Protein AF-A0A842LU06-F1 (afdb_monomer_lite)

Radius of gyration: 19.86 Å; chains: 1; bounding box: 47×32×53 Å

Secondary structure (DSSP, 8-state):
----HHHHHHHHHHHHHHHHHHHHHHHSPSPTT-----GGGPPPSSS-HHHHHHHHHHHH-HHHHHHHHHHHHHHHHHHHHHTS--S-S--

Foldseek 3Di:
DPDDPVVVVVVVVVVVVVVVVVVVPVVAPPVNPPPPPPCVLDDDPPDDCVVSVVVCCVPPVVVVVVVVVVVVVVVVVVVVVVPPPPPPDDD

pLDDT: mean 75.16, std 11.66, range [41.81, 90.5]

Structure (mmCIF, N/CA/C/O backbone):
data_AF-A0A842LU06-F1
#
_entry.id   AF-A0A842LU06-F1
#
loop_
_atom_site.group_PDB
_atom_site.id
_atom_site.type_symbol
_atom_site.label_atom_id
_atom_site.label_alt_id
_atom_site.label_comp_id
_atom_site.label_asym_id
_atom_site.label_entity_id
_atom_site.label_seq_id
_atom_site.pdbx_PDB_ins_code
_atom_site.Cartn_x
_atom_site.Cartn_y
_atom_site.Cartn_z
_atom_site.occupancy
_atom_site.B_iso_or_equiv
_atom_site.auth_seq_id
_atom_site.auth_comp_id
_atom_site.auth_asym_id
_atom_site.auth_atom_id
_atom_site.pdbx_PDB_model_num
ATOM 1 N N . MET A 1 1 ? 22.837 -10.615 -22.419 1.00 51.25 1 MET A N 1
ATOM 2 C CA . MET A 1 1 ? 22.193 -9.304 -22.195 1.00 51.25 1 MET A CA 1
ATOM 3 C C . MET A 1 1 ? 22.656 -8.799 -20.840 1.00 51.25 1 MET A C 1
ATOM 5 O O . MET A 1 1 ? 22.550 -9.572 -19.892 1.00 51.25 1 MET A O 1
ATOM 9 N N . PRO A 1 2 ? 23.261 -7.606 -20.732 1.00 66.81 2 PRO A N 1
ATOM 10 C CA . PRO A 1 2 ? 23.635 -7.066 -19.429 1.00 66.81 2 PRO A CA 1
ATOM 11 C C . PRO A 1 2 ? 22.370 -6.870 -18.585 1.00 66.81 2 PRO A C 1
ATOM 13 O O . PRO A 1 2 ? 21.337 -6.455 -19.106 1.00 66.81 2 PRO A O 1
ATOM 16 N N . LEU A 1 3 ? 22.438 -7.219 -17.301 1.00 69.56 3 LEU A N 1
ATOM 17 C CA . LEU A 1 3 ? 21.323 -7.050 -16.375 1.00 69.56 3 LEU A CA 1
ATOM 18 C C . LEU A 1 3 ? 21.002 -5.555 -16.246 1.00 69.56 3 LEU A C 1
ATOM 20 O O . LEU A 1 3 ? 21.821 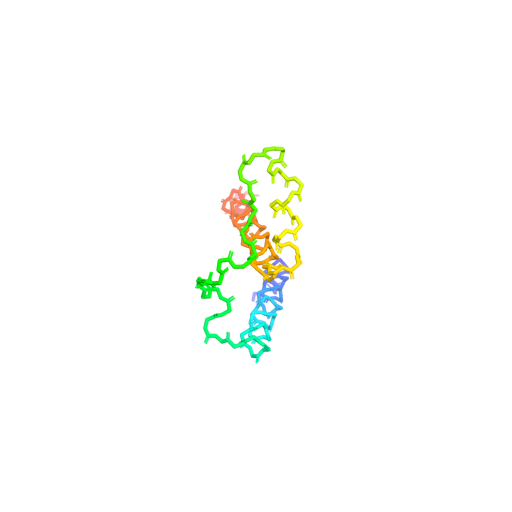-4.787 -15.736 1.00 69.56 3 LEU A O 1
ATOM 24 N N . ASP A 1 4 ? 19.821 -5.147 -16.709 1.00 83.19 4 ASP A N 1
ATOM 25 C CA . ASP A 1 4 ? 19.334 -3.780 -16.543 1.00 83.19 4 ASP A CA 1
ATOM 26 C C . ASP A 1 4 ? 19.108 -3.512 -15.048 1.00 83.19 4 ASP A C 1
ATOM 28 O O . ASP A 1 4 ? 18.294 -4.161 -14.384 1.00 83.19 4 ASP A O 1
ATOM 32 N N . ARG A 1 5 ? 19.858 -2.548 -14.506 1.00 81.06 5 ARG A N 1
ATOM 33 C CA . ARG A 1 5 ? 19.788 -2.149 -13.094 1.00 81.06 5 ARG A CA 1
ATOM 34 C C . ARG A 1 5 ? 18.383 -1.698 -12.698 1.00 81.06 5 ARG A C 1
ATOM 36 O O . ARG A 1 5 ? 17.996 -1.895 -11.549 1.00 81.06 5 ARG A O 1
ATOM 43 N N . THR A 1 6 ? 17.618 -1.127 -13.629 1.00 78.94 6 THR A N 1
ATOM 44 C CA . THR A 1 6 ? 16.239 -0.699 -13.370 1.00 78.94 6 THR A CA 1
ATOM 45 C C . THR A 1 6 ? 15.290 -1.891 -13.271 1.00 78.94 6 THR A C 1
ATOM 47 O O . THR A 1 6 ? 14.494 -1.957 -12.334 1.00 78.94 6 THR A O 1
ATOM 50 N N . ALA A 1 7 ? 15.450 -2.890 -14.143 1.00 79.44 7 ALA A N 1
ATOM 51 C CA . ALA A 1 7 ? 14.705 -4.144 -14.067 1.00 79.44 7 ALA A CA 1
ATOM 52 C C . ALA A 1 7 ? 15.029 -4.924 -12.780 1.00 79.44 7 ALA A C 1
ATOM 54 O O . ALA A 1 7 ? 14.125 -5.425 -12.110 1.00 79.44 7 ALA A O 1
ATOM 55 N N . ALA A 1 8 ? 16.305 -4.968 -12.383 1.00 84.62 8 ALA A N 1
ATOM 56 C CA . ALA A 1 8 ? 16.729 -5.605 -11.137 1.00 84.62 8 ALA A CA 1
ATOM 57 C C . ALA A 1 8 ? 16.137 -4.913 -9.893 1.00 84.62 8 ALA A C 1
ATOM 59 O O . ALA A 1 8 ? 15.662 -5.590 -8.981 1.00 84.62 8 ALA A O 1
ATOM 60 N N . ALA A 1 9 ? 16.108 -3.575 -9.866 1.00 83.88 9 ALA A N 1
ATOM 61 C CA . ALA A 1 9 ? 15.498 -2.811 -8.777 1.00 83.88 9 ALA A CA 1
ATOM 62 C C . ALA A 1 9 ? 13.976 -3.032 -8.689 1.00 83.88 9 ALA A C 1
ATOM 64 O O . ALA A 1 9 ? 13.441 -3.209 -7.594 1.00 83.88 9 ALA A O 1
ATOM 65 N N . GLY A 1 10 ? 13.285 -3.082 -9.834 1.00 81.44 10 GLY A N 1
ATOM 66 C CA . GLY A 1 10 ? 11.850 -3.379 -9.894 1.00 81.44 10 GLY A CA 1
ATOM 67 C C . GLY A 1 10 ? 11.515 -4.788 -9.400 1.00 81.44 10 GLY A C 1
ATOM 68 O O . GLY A 1 10 ? 10.587 -4.964 -8.607 1.00 81.44 10 GLY A O 1
ATOM 69 N N . ALA A 1 11 ? 12.307 -5.788 -9.798 1.00 84.31 11 ALA A N 1
ATOM 70 C CA . ALA A 1 11 ? 12.158 -7.159 -9.316 1.00 84.31 11 ALA A CA 1
ATOM 71 C C . ALA A 1 11 ? 12.375 -7.249 -7.796 1.00 84.31 11 ALA A C 1
ATOM 73 O O . ALA A 1 11 ? 11.575 -7.862 -7.092 1.00 84.31 11 ALA A O 1
ATOM 74 N N . PHE A 1 12 ? 13.406 -6.579 -7.277 1.00 88.69 12 PHE A N 1
ATOM 75 C CA . PHE A 1 12 ? 13.691 -6.539 -5.843 1.00 88.69 12 PHE A CA 1
ATOM 76 C C . PHE A 1 12 ? 12.551 -5.900 -5.033 1.00 88.69 12 PHE A C 1
ATOM 78 O O . PHE A 1 12 ? 12.098 -6.476 -4.044 1.00 88.69 12 PHE A O 1
ATOM 85 N N . LEU A 1 13 ? 12.023 -4.755 -5.481 1.00 85.19 13 LEU A N 1
ATOM 86 C CA . LEU A 1 13 ? 10.875 -4.099 -4.842 1.00 85.19 13 LEU A CA 1
ATOM 87 C C . LEU A 1 13 ? 9.607 -4.960 -4.882 1.00 85.19 13 LEU A C 1
ATOM 89 O O . LEU A 1 13 ? 8.867 -5.007 -3.901 1.00 85.19 13 LEU A O 1
ATOM 93 N N . SER A 1 14 ? 9.380 -5.678 -5.984 1.00 83.88 14 SER A N 1
ATOM 94 C CA . SER A 1 14 ? 8.238 -6.590 -6.117 1.00 83.88 14 SER A CA 1
ATOM 95 C C . SER A 1 14 ? 8.319 -7.739 -5.111 1.00 83.88 14 SER A C 1
ATOM 97 O O . SER A 1 14 ? 7.324 -8.071 -4.471 1.00 83.88 14 SER A O 1
ATOM 99 N N . VAL A 1 15 ? 9.512 -8.306 -4.905 1.00 90.50 15 VAL A N 1
ATOM 100 C CA . VAL A 1 15 ? 9.734 -9.346 -3.887 1.00 90.50 15 VAL A CA 1
ATOM 101 C C . VAL A 1 15 ? 9.452 -8.807 -2.483 1.00 90.50 15 VAL A C 1
ATOM 103 O O . VAL A 1 15 ? 8.755 -9.467 -1.713 1.00 90.50 15 VAL A O 1
ATOM 106 N N . ILE A 1 16 ? 9.920 -7.597 -2.156 1.00 88.75 16 ILE A N 1
ATOM 107 C CA . ILE A 1 16 ? 9.629 -6.957 -0.862 1.00 88.75 16 ILE A CA 1
ATOM 108 C C . ILE A 1 16 ? 8.118 -6.780 -0.669 1.00 88.75 16 ILE A C 1
ATOM 110 O O . ILE A 1 16 ? 7.592 -7.137 0.384 1.00 88.75 16 ILE A O 1
ATOM 114 N N . ALA A 1 17 ? 7.410 -6.278 -1.683 1.00 82.75 17 ALA A N 1
ATOM 115 C CA . ALA A 1 17 ? 5.964 -6.086 -1.625 1.00 82.75 17 ALA A CA 1
AT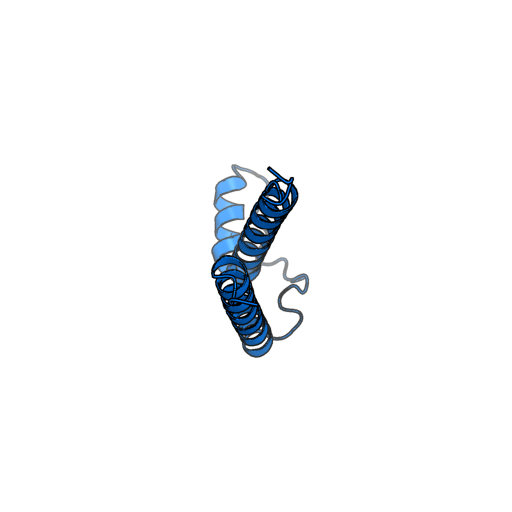OM 116 C C . ALA A 1 17 ? 5.213 -7.400 -1.357 1.00 82.75 17 ALA A C 1
ATOM 118 O O . ALA A 1 17 ? 4.336 -7.447 -0.494 1.00 82.75 17 ALA A O 1
ATOM 119 N N . ILE A 1 18 ? 5.595 -8.481 -2.045 1.00 85.50 18 ILE A N 1
ATOM 120 C CA . ILE A 1 18 ? 5.007 -9.813 -1.849 1.00 85.50 18 ILE A CA 1
ATOM 121 C C . ILE A 1 18 ? 5.256 -10.316 -0.423 1.00 85.50 18 ILE A C 1
ATOM 123 O O . ILE A 1 18 ? 4.337 -10.840 0.209 1.00 85.50 18 ILE A O 1
ATOM 127 N N . LEU A 1 19 ? 6.471 -10.143 0.107 1.00 89.56 19 LEU A N 1
ATOM 128 C CA . LEU A 1 19 ? 6.811 -10.557 1.472 1.00 89.56 19 LEU A CA 1
ATOM 129 C C . LEU A 1 19 ? 6.004 -9.785 2.520 1.00 89.56 19 LEU A C 1
ATOM 131 O O . LEU A 1 19 ? 5.476 -10.396 3.451 1.00 89.56 19 LEU A O 1
ATOM 135 N N . ILE A 1 20 ? 5.862 -8.467 2.353 1.00 83.25 20 ILE A N 1
ATOM 136 C CA . ILE A 1 20 ? 5.045 -7.624 3.236 1.00 83.25 20 ILE A CA 1
ATOM 137 C C . ILE A 1 20 ? 3.589 -8.091 3.206 1.00 83.25 20 ILE A C 1
ATOM 139 O O . ILE A 1 20 ? 3.003 -8.333 4.262 1.00 83.25 20 ILE A O 1
ATOM 143 N N . PHE A 1 21 ? 3.022 -8.283 2.012 1.00 76.62 21 PHE A N 1
ATOM 144 C CA . PHE A 1 21 ? 1.635 -8.718 1.857 1.00 76.62 21 PHE A CA 1
ATOM 145 C C . PHE A 1 21 ? 1.398 -10.099 2.479 1.00 76.62 21 PHE A C 1
ATOM 147 O O . PHE A 1 21 ? 0.460 -10.287 3.249 1.00 76.62 21 PHE A O 1
ATOM 154 N N . THR A 1 22 ? 2.298 -11.049 2.224 1.00 81.31 22 THR A N 1
ATOM 155 C CA . THR A 1 22 ? 2.231 -12.403 2.796 1.00 81.31 22 THR A CA 1
ATOM 156 C C . THR A 1 22 ? 2.316 -12.369 4.321 1.00 81.31 22 THR A C 1
ATOM 158 O O . THR A 1 22 ? 1.562 -13.061 5.001 1.00 81.31 22 THR A O 1
ATOM 161 N N . THR A 1 23 ? 3.191 -11.527 4.874 1.00 82.06 23 THR A N 1
ATOM 162 C CA . THR A 1 23 ? 3.327 -11.358 6.327 1.00 82.06 23 THR A CA 1
ATOM 163 C C . THR A 1 23 ? 2.058 -10.764 6.932 1.00 82.06 23 THR A C 1
ATOM 165 O O . THR A 1 23 ? 1.599 -11.242 7.966 1.00 82.06 23 THR A O 1
ATOM 168 N N . MET A 1 24 ? 1.448 -9.774 6.272 1.00 73.06 24 MET A N 1
ATOM 169 C CA . MET A 1 24 ? 0.164 -9.222 6.707 1.00 73.06 24 MET A CA 1
ATOM 170 C C . MET A 1 24 ? -0.949 -10.267 6.700 1.00 73.06 24 MET A C 1
ATOM 172 O O . MET A 1 24 ? -1.690 -10.345 7.676 1.00 73.06 24 MET A O 1
ATOM 176 N N . VAL A 1 25 ? -1.039 -11.086 5.650 1.00 72.44 25 VAL A N 1
ATOM 177 C CA . VAL A 1 25 ? -2.022 -12.180 5.562 1.00 72.44 25 VAL A CA 1
ATOM 178 C C . VAL A 1 25 ? -1.791 -13.232 6.648 1.00 72.44 25 VAL A C 1
ATOM 180 O O . VAL A 1 25 ? -2.748 -13.793 7.164 1.00 72.44 25 VAL A O 1
ATOM 183 N N . TYR A 1 26 ? -0.538 -13.503 7.015 1.00 77.12 26 TYR A N 1
ATOM 184 C CA . TYR A 1 26 ? -0.219 -14.481 8.054 1.00 77.12 26 TYR A CA 1
ATOM 185 C C . TYR A 1 26 ? -0.498 -13.963 9.473 1.00 77.12 26 TYR A C 1
ATOM 187 O O . TYR A 1 26 ? -0.916 -14.726 10.340 1.00 77.12 26 TYR A O 1
ATOM 195 N N . GLN A 1 27 ? -0.240 -12.678 9.729 1.00 76.19 27 GLN A N 1
ATOM 196 C CA . GLN A 1 27 ? -0.397 -12.080 11.059 1.00 76.19 27 GLN A CA 1
ATOM 197 C C . GLN A 1 27 ? -1.832 -11.652 11.375 1.00 76.19 27 GLN A C 1
ATOM 199 O O . GLN A 1 27 ? -2.176 -11.534 12.548 1.00 76.19 27 GLN A O 1
ATOM 204 N N . ASN A 1 28 ? -2.663 -11.415 10.360 1.00 68.12 28 ASN A N 1
ATOM 205 C CA . ASN A 1 28 ? -4.045 -10.986 10.544 1.00 68.12 28 ASN A CA 1
ATOM 206 C C . ASN A 1 28 ? -4.997 -12.108 10.125 1.00 68.12 28 ASN A C 1
ATOM 208 O O . ASN A 1 28 ? -4.860 -12.666 9.038 1.00 68.12 28 ASN A O 1
ATOM 212 N N . SER A 1 29 ? -5.987 -12.419 10.965 1.00 61.56 29 SER A N 1
ATOM 213 C CA . SER A 1 29 ? -7.051 -13.365 10.618 1.00 61.56 29 SER A CA 1
ATOM 214 C C . SER A 1 29 ? -7.783 -12.873 9.371 1.00 61.56 29 SER A C 1
ATOM 216 O O . SER A 1 29 ? -8.360 -11.787 9.376 1.00 61.56 29 SER A O 1
ATOM 218 N N . PHE A 1 30 ? -7.727 -13.646 8.287 1.00 53.44 30 PHE A N 1
ATOM 219 C CA . PHE A 1 30 ? -8.407 -13.289 7.048 1.00 53.44 30 PHE A CA 1
ATOM 220 C C . PHE A 1 30 ? -9.910 -13.615 7.154 1.00 53.44 30 PHE A C 1
ATOM 222 O O . PHE A 1 30 ? -10.235 -14.721 7.593 1.00 53.44 30 PHE A O 1
ATOM 229 N N . PRO A 1 31 ? -10.809 -12.702 6.740 1.00 56.78 31 PRO A N 1
ATOM 230 C CA . PRO A 1 31 ? -10.546 -11.457 6.028 1.00 56.78 31 PRO A CA 1
ATOM 231 C C . PRO A 1 31 ? -10.137 -10.330 6.981 1.00 56.78 31 PRO A C 1
ATOM 233 O O . PRO A 1 31 ? -10.929 -9.845 7.778 1.00 56.78 31 PRO A O 1
ATOM 236 N N . ALA A 1 32 ? -8.907 -9.833 6.825 1.00 57.66 32 ALA A N 1
ATOM 237 C CA . ALA A 1 32 ? -8.432 -8.669 7.575 1.00 57.66 32 ALA A CA 1
ATOM 238 C C . ALA A 1 32 ? -9.221 -7.390 7.215 1.00 57.66 32 ALA A C 1
ATOM 240 O O . ALA A 1 32 ? -9.198 -6.421 7.963 1.00 57.66 32 ALA A O 1
ATOM 241 N N . LEU A 1 33 ? -9.934 -7.423 6.079 1.00 56.22 33 LEU A N 1
ATOM 242 C CA . LEU A 1 33 ? -10.841 -6.388 5.577 1.00 56.22 33 LEU A CA 1
ATOM 243 C C . LEU A 1 33 ? -12.326 -6.753 5.760 1.00 56.22 33 LEU A C 1
ATOM 245 O O . LEU A 1 33 ? -13.183 -6.192 5.074 1.00 56.22 33 LEU A O 1
ATOM 249 N N . GLU A 1 34 ? -12.653 -7.735 6.604 1.00 58.91 34 GLU A N 1
ATOM 250 C CA . GLU A 1 34 ? -14.054 -8.068 6.856 1.00 58.91 34 GLU A CA 1
ATOM 251 C C . GLU A 1 34 ? -14.763 -6.857 7.471 1.00 58.91 34 GLU A C 1
ATOM 253 O O . GLU A 1 34 ? -14.231 -6.194 8.363 1.00 58.91 34 GLU A O 1
ATOM 258 N N . TYR A 1 35 ? -15.955 -6.535 6.961 1.00 54.91 35 TYR A N 1
ATOM 259 C CA . TYR A 1 35 ? -16.778 -5.461 7.505 1.00 54.91 35 TYR A CA 1
ATOM 260 C C . TYR A 1 35 ? -17.100 -5.794 8.962 1.00 54.91 35 TYR A C 1
ATOM 262 O O . TYR A 1 35 ? -17.964 -6.627 9.238 1.00 54.91 35 TYR A O 1
ATOM 270 N N . THR A 1 36 ? -16.428 -5.134 9.902 1.00 54.47 36 THR A N 1
ATOM 271 C CA . THR A 1 36 ? -16.800 -5.194 11.310 1.00 54.47 36 THR A CA 1
ATOM 272 C C . THR A 1 36 ? -18.208 -4.610 11.429 1.00 54.47 36 THR A C 1
ATOM 274 O O . THR A 1 36 ? -18.414 -3.400 11.374 1.00 54.47 36 THR A O 1
ATOM 277 N N . LEU A 1 37 ? -19.200 -5.491 11.581 1.00 56.50 37 LEU A N 1
ATOM 278 C CA . LEU A 1 37 ? -20.586 -5.162 11.943 1.00 56.50 37 LEU A CA 1
ATOM 279 C C . LEU A 1 37 ? -20.695 -4.636 13.387 1.00 56.50 37 LEU A C 1
ATOM 281 O O . LEU A 1 37 ? -21.800 -4.460 13.898 1.00 56.50 37 LEU A O 1
ATOM 285 N N . ASP A 1 38 ? -19.563 -4.407 14.056 1.00 62.50 38 ASP A N 1
ATOM 286 C CA . ASP A 1 38 ? -19.528 -3.856 15.396 1.00 62.50 38 ASP A CA 1
ATOM 287 C C . ASP A 1 38 ? -19.827 -2.354 15.357 1.00 62.50 38 ASP A C 1
ATOM 289 O O . ASP A 1 38 ? -18.990 -1.504 15.047 1.00 62.50 38 ASP A O 1
ATOM 293 N N . THR A 1 39 ? -21.079 -2.044 15.669 1.00 61.81 39 THR A N 1
ATOM 294 C CA . THR A 1 39 ? -21.616 -0.689 15.712 1.00 61.81 39 THR A CA 1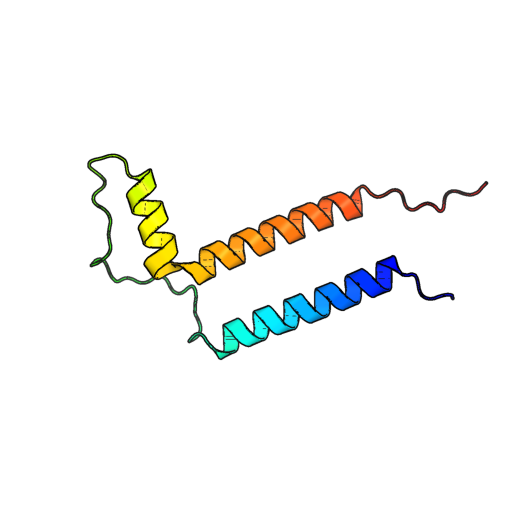
ATOM 295 C C . THR A 1 39 ? -21.132 0.111 16.922 1.00 61.81 39 THR A C 1
ATOM 297 O O . THR A 1 39 ? -21.426 1.302 17.017 1.00 61.81 39 THR A O 1
ATOM 300 N N . SER A 1 40 ? -20.421 -0.517 17.869 1.00 64.44 40 SER A N 1
ATOM 301 C CA . SER A 1 40 ? -19.965 0.129 19.109 1.00 64.44 40 SER A CA 1
ATOM 302 C C . SER A 1 40 ? -18.949 1.252 18.873 1.00 64.44 40 SER A C 1
ATOM 304 O O . SER A 1 40 ? -18.815 2.147 19.707 1.00 64.44 40 SER A O 1
ATOM 306 N N . HIS A 1 41 ? -18.295 1.255 17.709 1.00 62.31 41 HIS A N 1
ATOM 307 C CA . HIS A 1 41 ? -17.283 2.238 17.325 1.00 62.31 41 HIS A CA 1
ATOM 308 C C . HIS A 1 41 ? -17.782 3.292 16.323 1.00 62.31 41 HIS A C 1
ATOM 310 O O . HIS A 1 41 ? -16.979 4.031 15.749 1.00 62.31 41 HIS A O 1
ATOM 316 N N . TYR A 1 42 ? -19.095 3.384 16.085 1.00 68.75 42 TYR A N 1
ATOM 317 C CA . TYR A 1 42 ? -19.633 4.390 15.175 1.00 68.75 42 TYR A CA 1
ATOM 318 C C . TYR A 1 42 ? -19.467 5.808 15.714 1.00 68.75 42 TYR A C 1
ATOM 320 O O . TYR A 1 42 ? -19.825 6.137 16.844 1.00 68.75 42 TYR A O 1
ATOM 328 N N . LEU A 1 43 ? -18.950 6.674 14.849 1.00 66.50 43 LEU A N 1
ATOM 329 C CA . LEU A 1 43 ? -18.847 8.098 15.111 1.00 66.50 43 LEU A CA 1
ATOM 330 C C . LEU A 1 43 ? -20.214 8.741 14.890 1.00 66.50 43 LEU A C 1
ATOM 332 O O . LEU A 1 43 ? -20.836 8.565 13.841 1.00 66.50 43 LEU A O 1
ATOM 336 N N . GLY A 1 44 ? -20.676 9.513 15.870 1.00 69.19 44 GLY A N 1
ATOM 337 C CA . GLY A 1 44 ? -21.860 10.344 15.698 1.00 69.19 44 GLY A CA 1
ATOM 338 C C . GLY A 1 44 ? -21.642 11.362 14.574 1.00 69.19 44 GLY A C 1
ATOM 339 O O . GLY A 1 44 ? -20.654 12.087 14.571 1.00 69.19 44 GLY A O 1
ATOM 340 N N . VAL A 1 45 ? -22.588 11.446 13.634 1.00 69.94 45 VAL A N 1
ATOM 341 C CA . VAL A 1 45 ? -22.540 12.354 12.463 1.00 69.94 45 VAL A CA 1
ATOM 342 C C . VAL A 1 45 ? -22.784 13.828 12.860 1.00 69.94 45 VAL A C 1
ATOM 344 O O . VAL A 1 45 ? -22.766 14.727 12.026 1.00 69.94 45 VAL A O 1
ATOM 347 N N . GLN A 1 46 ? -23.023 14.108 14.144 1.00 65.75 46 GLN A N 1
ATOM 348 C CA . GLN A 1 46 ? -23.248 15.458 14.664 1.00 65.75 46 GLN A CA 1
ATOM 349 C C . GLN A 1 46 ? -21.914 16.099 15.075 1.00 65.75 46 GLN A C 1
ATOM 351 O O . GLN A 1 46 ? -21.497 15.988 16.224 1.00 65.75 46 GLN A O 1
ATOM 356 N N . GLY A 1 47 ? -21.238 16.767 14.135 1.00 70.31 47 GLY A N 1
ATOM 357 C CA . GLY A 1 47 ? -20.009 17.528 14.397 1.00 70.31 47 GLY A CA 1
ATOM 358 C C . GLY A 1 47 ? -19.001 17.481 13.248 1.00 70.31 47 GLY A C 1
ATOM 359 O O . GLY A 1 47 ? -19.335 17.070 12.140 1.00 70.31 47 GLY A O 1
ATOM 360 N N . ASP A 1 48 ? -17.760 17.906 13.511 1.00 72.38 48 ASP A N 1
ATOM 361 C CA . ASP A 1 48 ? -16.648 17.720 12.574 1.00 72.38 48 ASP A CA 1
ATOM 362 C C . ASP A 1 48 ? -16.239 16.239 12.549 1.00 72.38 48 ASP A C 1
ATOM 364 O O . ASP A 1 48 ? -15.598 15.718 13.465 1.00 72.38 48 ASP A O 1
ATOM 368 N N . ILE A 1 49 ? -16.668 15.549 11.495 1.00 80.88 49 ILE A N 1
ATOM 369 C CA . ILE A 1 49 ? -16.474 14.109 11.307 1.00 80.88 49 ILE A CA 1
ATOM 370 C C . ILE A 1 49 ? -15.009 13.794 10.970 1.00 80.88 49 ILE A C 1
ATOM 372 O O . ILE A 1 49 ? -14.555 12.678 11.217 1.00 80.88 49 ILE A O 1
ATOM 376 N N . GLY A 1 50 ? -14.244 14.758 10.443 1.00 83.31 50 GLY A N 1
ATOM 377 C CA . GLY A 1 50 ? -12.889 14.535 9.934 1.00 83.31 50 GLY A CA 1
ATOM 378 C C . GLY A 1 50 ? -11.925 13.955 10.979 1.00 83.31 50 GLY A C 1
ATOM 379 O O . GLY A 1 50 ? -11.387 12.863 10.765 1.00 83.31 50 GLY A O 1
ATOM 380 N N . PRO A 1 51 ? -11.719 14.625 12.130 1.00 85.31 51 PRO A N 1
ATOM 381 C CA . PR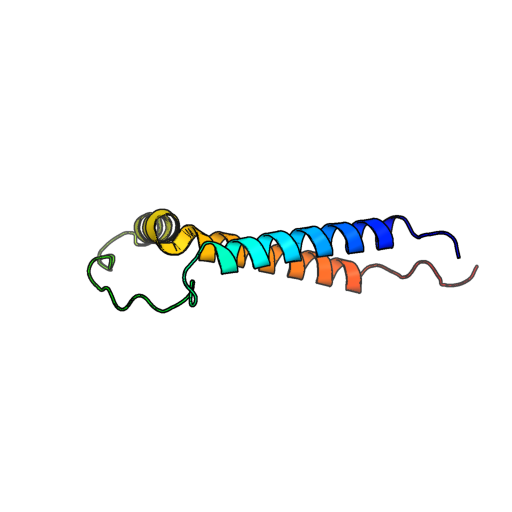O A 1 51 ? -10.829 14.138 13.183 1.00 85.31 51 PRO A CA 1
ATOM 382 C C . PRO A 1 51 ? -11.273 12.795 13.770 1.00 85.31 51 PRO A C 1
ATOM 384 O O . PRO A 1 51 ? -10.440 11.916 13.995 1.00 85.31 51 PRO A O 1
ATOM 387 N N . GLY A 1 52 ? -12.582 12.617 13.979 1.00 83.06 52 GLY A N 1
ATOM 388 C CA . GLY A 1 52 ? -13.143 11.367 14.488 1.00 83.06 52 GLY A CA 1
ATOM 389 C C . GLY A 1 52 ? -12.888 10.205 13.533 1.00 83.06 52 GLY A C 1
ATOM 390 O O . GLY A 1 52 ? -12.408 9.153 13.949 1.00 83.06 52 GLY A O 1
ATOM 391 N N . TYR A 1 53 ? -13.140 10.419 12.241 1.00 82.62 53 TYR A N 1
ATOM 392 C CA . TYR A 1 53 ? -12.970 9.408 11.202 1.00 82.62 53 TYR A CA 1
ATOM 393 C C . TYR A 1 53 ? -11.501 9.027 11.013 1.00 82.62 53 TYR A C 1
ATOM 395 O O . TYR A 1 53 ? -11.173 7.844 10.952 1.00 82.62 53 TYR A O 1
ATOM 403 N N . SER A 1 54 ? -10.605 10.017 11.012 1.00 85.25 54 SER A N 1
ATOM 404 C CA . SER A 1 54 ? -9.157 9.788 10.973 1.00 85.25 54 SER A CA 1
ATOM 405 C C . SER A 1 54 ? -8.695 8.937 12.158 1.00 85.25 54 SER A C 1
ATOM 407 O O . SER A 1 54 ? -8.006 7.934 11.975 1.00 85.25 54 SER A O 1
ATOM 409 N N . ARG A 1 55 ? -9.136 9.281 13.374 1.00 85.12 55 ARG A N 1
ATOM 410 C CA . ARG A 1 55 ? -8.812 8.522 14.586 1.00 85.12 55 ARG A CA 1
ATOM 411 C C . ARG A 1 55 ? -9.321 7.087 14.514 1.00 85.12 55 ARG A C 1
ATOM 413 O O . ARG A 1 55 ? -8.555 6.166 14.768 1.00 85.12 55 ARG A O 1
ATOM 420 N N . PHE A 1 56 ? -10.580 6.897 14.120 1.00 82.81 56 PHE A N 1
ATOM 421 C CA . PHE A 1 56 ? -11.170 5.569 13.967 1.00 82.81 56 PHE A CA 1
ATOM 422 C C . PHE A 1 56 ? -10.367 4.703 12.993 1.00 82.81 56 PHE A C 1
ATOM 424 O O . PHE A 1 56 ? -10.068 3.552 13.310 1.00 82.81 56 PHE A O 1
ATOM 431 N N . LEU A 1 57 ? -9.977 5.261 11.842 1.00 83.25 57 LEU A N 1
ATOM 432 C CA . LEU A 1 57 ? -9.163 4.553 10.862 1.00 83.25 57 LEU A CA 1
ATOM 433 C C . LEU A 1 57 ? -7.789 4.172 11.424 1.00 83.25 57 LEU A C 1
ATOM 4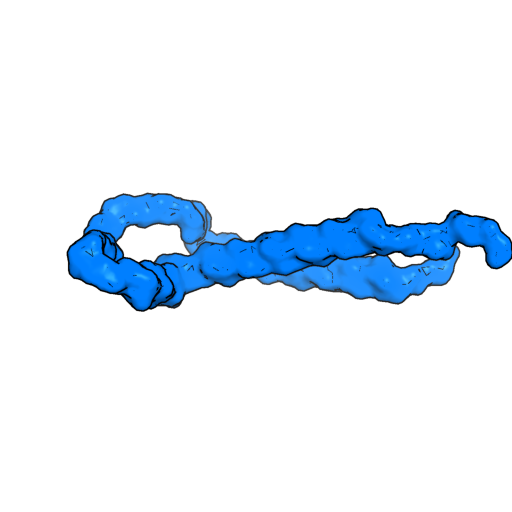35 O O . LEU A 1 57 ? -7.367 3.041 11.235 1.00 83.25 57 LEU A O 1
ATOM 439 N N . TRP A 1 58 ? -7.104 5.059 12.146 1.00 85.00 58 TRP A N 1
ATOM 440 C CA . TRP A 1 58 ? -5.791 4.749 12.726 1.00 85.00 58 TRP A CA 1
ATOM 441 C C . TRP A 1 58 ? -5.837 3.804 13.934 1.00 85.00 58 TRP A C 1
ATOM 443 O O . TRP A 1 58 ? -4.876 3.072 14.155 1.00 85.00 58 TRP A O 1
ATOM 453 N N . GLU A 1 59 ? -6.917 3.805 14.714 1.00 83.12 59 GLU A N 1
ATOM 454 C CA . GLU A 1 59 ? -7.047 2.953 15.905 1.00 83.12 59 GLU A CA 1
ATOM 455 C C . GLU A 1 59 ? -7.628 1.568 15.578 1.00 83.12 59 GLU A C 1
ATOM 457 O O . GLU A 1 59 ? -7.224 0.586 16.194 1.00 83.12 59 GLU A O 1
ATOM 462 N N . ASN A 1 60 ? -8.534 1.473 14.597 1.00 76.62 60 ASN A N 1
ATOM 463 C CA . ASN A 1 60 ? -9.304 0.249 14.330 1.00 76.62 60 ASN A CA 1
ATOM 464 C C . ASN A 1 60 ? -9.075 -0.342 12.931 1.00 76.62 60 ASN A C 1
ATOM 466 O O . ASN A 1 60 ? -9.348 -1.520 12.723 1.00 76.62 60 ASN A O 1
ATOM 470 N N . ARG A 1 61 ? -8.606 0.452 11.956 1.00 78.19 61 ARG A N 1
ATOM 471 C CA . ARG A 1 61 ? -8.433 0.035 10.546 1.00 78.19 61 ARG A CA 1
ATOM 472 C C . ARG A 1 61 ? -7.102 0.497 9.941 1.00 78.19 61 ARG A C 1
ATOM 474 O O . ARG A 1 61 ? -7.014 0.824 8.758 1.00 78.19 61 ARG A O 1
ATOM 481 N N . ASN A 1 62 ? -6.048 0.550 10.753 1.00 78.25 62 ASN A N 1
ATOM 482 C CA . ASN A 1 62 ? -4.740 1.076 10.347 1.00 78.25 62 ASN A CA 1
ATOM 483 C C . ASN A 1 62 ? -4.123 0.291 9.182 1.00 78.25 62 ASN A C 1
ATOM 485 O O . ASN A 1 62 ? -3.513 0.881 8.290 1.00 78.25 62 ASN A O 1
ATOM 489 N N . VAL A 1 63 ? -4.322 -1.026 9.168 1.00 78.31 63 VAL A N 1
ATOM 490 C CA . VAL A 1 63 ? -3.894 -1.922 8.089 1.00 78.31 63 VAL A CA 1
ATOM 491 C C . VAL A 1 63 ? -4.498 -1.499 6.750 1.00 78.31 63 VAL A C 1
ATOM 493 O O . VAL A 1 63 ? -3.775 -1.410 5.759 1.00 78.31 63 VAL A O 1
ATOM 496 N N . ASP A 1 64 ? -5.783 -1.145 6.731 1.00 78.06 64 ASP A N 1
ATOM 497 C CA . ASP A 1 64 ? -6.489 -0.748 5.511 1.00 78.06 64 ASP A CA 1
ATOM 498 C C . ASP A 1 64 ? -5.982 0.592 4.970 1.00 78.06 64 ASP A C 1
ATOM 500 O O . ASP A 1 64 ? -5.796 0.745 3.762 1.00 78.06 64 ASP A O 1
ATOM 504 N N . VAL A 1 65 ? -5.680 1.546 5.858 1.00 83.69 65 VAL A N 1
ATOM 505 C CA . VAL A 1 65 ? -5.088 2.842 5.484 1.00 83.69 65 VAL A CA 1
ATOM 506 C C . VAL A 1 65 ? -3.707 2.652 4.850 1.00 83.69 65 VAL A C 1
ATOM 508 O O . VAL A 1 65 ? -3.409 3.247 3.812 1.00 83.69 65 VAL A O 1
ATOM 511 N N . ILE A 1 66 ? -2.866 1.804 5.448 1.00 82.31 66 ILE A N 1
ATOM 512 C CA . ILE A 1 66 ? -1.515 1.514 4.946 1.00 82.31 66 ILE A CA 1
ATOM 513 C C . ILE A 1 66 ? -1.590 0.787 3.598 1.00 82.31 66 ILE A C 1
ATOM 515 O O . ILE A 1 66 ? -0.887 1.161 2.656 1.00 82.31 66 ILE A O 1
ATOM 519 N N . ALA A 1 67 ? -2.467 -0.212 3.481 1.00 79.56 67 ALA A N 1
ATOM 520 C CA . ALA A 1 67 ? -2.681 -0.942 2.237 1.00 79.56 67 ALA A CA 1
ATOM 521 C C . ALA A 1 67 ? -3.164 -0.011 1.113 1.00 79.56 67 ALA A C 1
ATOM 523 O O . ALA A 1 67 ? -2.627 -0.053 0.005 1.00 79.56 67 ALA A O 1
ATOM 524 N N . GLN A 1 68 ? -4.114 0.885 1.398 1.00 83.25 68 GLN A N 1
ATOM 525 C CA . GLN A 1 68 ? -4.599 1.866 0.429 1.00 83.25 68 GLN A CA 1
ATOM 526 C C . GLN A 1 68 ? -3.480 2.808 -0.044 1.00 83.25 68 GLN A C 1
ATOM 528 O O . GLN A 1 68 ? -3.342 3.046 -1.246 1.00 83.25 68 GLN A O 1
ATOM 533 N N . ALA A 1 69 ? -2.653 3.318 0.874 1.00 85.62 69 ALA A N 1
ATOM 534 C CA . ALA A 1 69 ? -1.519 4.174 0.526 1.00 85.62 69 ALA A CA 1
ATOM 535 C C . ALA A 1 69 ? -0.497 3.443 -0.363 1.00 85.62 69 ALA A C 1
ATOM 537 O O . ALA A 1 69 ? -0.011 4.005 -1.347 1.00 85.62 69 ALA A O 1
ATOM 538 N N . PHE A 1 70 ? -0.217 2.174 -0.061 1.00 83.25 70 PHE A N 1
ATOM 539 C CA . PHE A 1 70 ? 0.670 1.340 -0.867 1.00 83.25 70 PHE A CA 1
ATOM 540 C C . PHE A 1 70 ? 0.128 1.121 -2.287 1.00 83.25 70 PHE A C 1
ATOM 542 O O . PHE A 1 70 ? 0.857 1.311 -3.261 1.00 83.25 70 PHE A O 1
ATOM 549 N N . VAL A 1 71 ? -1.160 0.793 -2.428 1.00 83.62 71 VAL A N 1
ATOM 550 C CA . VAL A 1 71 ? -1.802 0.619 -3.742 1.00 83.62 71 VAL A CA 1
ATOM 551 C C . VAL A 1 71 ? -1.740 1.910 -4.562 1.00 83.62 71 VAL A C 1
ATOM 553 O O . VAL A 1 71 ? -1.387 1.867 -5.740 1.00 83.62 71 VAL A O 1
ATOM 556 N N . MET A 1 72 ? -2.008 3.065 -3.945 1.00 87.38 72 MET A N 1
ATOM 557 C CA . MET A 1 72 ? -1.902 4.371 -4.608 1.00 87.38 72 MET A CA 1
ATOM 558 C C . MET A 1 72 ? -0.479 4.663 -5.094 1.00 87.38 72 MET A C 1
ATOM 560 O O . MET A 1 72 ? -0.289 5.158 -6.206 1.00 87.38 72 MET A O 1
ATOM 564 N N . PHE A 1 73 ? 0.526 4.324 -4.289 1.00 85.88 73 PHE A N 1
ATOM 565 C CA . PHE A 1 73 ? 1.930 4.472 -4.660 1.00 85.88 73 PHE A CA 1
ATOM 566 C C . PHE A 1 73 ? 2.310 3.582 -5.853 1.00 85.88 73 PHE A C 1
ATOM 568 O O . PHE A 1 73 ? 2.913 4.062 -6.815 1.00 85.88 73 PHE A O 1
ATOM 575 N N . VAL A 1 74 ? 1.905 2.309 -5.841 1.00 84.44 74 VAL A N 1
ATOM 576 C CA . VAL A 1 74 ? 2.139 1.377 -6.957 1.00 84.44 74 VAL A CA 1
ATOM 577 C C . VAL A 1 74 ? 1.432 1.844 -8.229 1.00 84.44 74 VAL A C 1
ATOM 579 O O . VAL A 1 74 ? 2.022 1.789 -9.311 1.00 84.44 74 VAL A O 1
ATOM 582 N N . ALA A 1 75 ? 0.200 2.344 -8.118 1.00 88.31 75 ALA A N 1
ATOM 583 C CA . ALA A 1 75 ? -0.531 2.908 -9.247 1.00 88.31 75 ALA A CA 1
ATOM 584 C C . ALA A 1 75 ? 0.214 4.111 -9.848 1.00 88.31 75 ALA A C 1
ATOM 586 O O . ALA A 1 75 ? 0.426 4.156 -11.058 1.00 88.31 75 ALA A O 1
ATOM 587 N N . ALA A 1 76 ? 0.694 5.038 -9.011 1.00 88.00 76 ALA A N 1
ATOM 588 C CA . ALA A 1 76 ? 1.474 6.188 -9.463 1.00 88.00 76 ALA A CA 1
ATOM 589 C C . ALA A 1 76 ? 2.770 5.771 -10.183 1.00 88.00 76 ALA A C 1
ATOM 591 O O . ALA A 1 76 ? 3.061 6.280 -11.266 1.00 88.00 76 ALA A O 1
ATOM 592 N N . ILE A 1 77 ? 3.516 4.806 -9.631 1.00 86.50 77 ILE A N 1
ATOM 593 C CA . ILE A 1 77 ? 4.719 4.258 -10.280 1.00 86.50 77 ILE A CA 1
ATOM 594 C C . ILE A 1 77 ? 4.373 3.603 -11.614 1.00 86.50 77 ILE A C 1
ATOM 596 O O . ILE A 1 77 ? 5.091 3.798 -12.589 1.00 86.50 77 ILE A O 1
ATOM 600 N N . SER A 1 78 ? 3.283 2.842 -11.675 1.00 81.94 78 SER A N 1
ATOM 601 C CA . SER A 1 78 ? 2.864 2.158 -12.900 1.00 81.94 78 SER A CA 1
ATOM 602 C C . SER A 1 78 ? 2.520 3.160 -13.999 1.00 81.94 78 SER A C 1
ATOM 604 O O . SER A 1 78 ? 2.959 2.997 -15.134 1.00 81.94 78 SER A O 1
ATOM 606 N N . CYS A 1 79 ? 1.821 4.245 -13.657 1.00 86.94 79 CYS A N 1
ATOM 607 C CA . CYS A 1 79 ? 1.576 5.345 -14.585 1.00 86.94 79 CYS A CA 1
ATOM 608 C C . CYS A 1 79 ? 2.891 5.958 -15.086 1.00 86.94 79 CYS A C 1
ATOM 610 O O . CYS A 1 79 ? 3.074 6.111 -16.291 1.00 86.94 79 CYS A O 1
ATOM 612 N N . LEU A 1 80 ? 3.837 6.256 -14.188 1.00 84.38 80 LEU A N 1
ATOM 613 C CA . LEU A 1 80 ? 5.154 6.777 -14.575 1.00 84.38 80 LEU A CA 1
ATOM 614 C C . LEU A 1 80 ? 5.929 5.803 -15.468 1.00 84.38 80 LEU A C 1
ATOM 616 O O . LEU A 1 80 ? 6.606 6.234 -16.395 1.00 84.38 80 LEU A O 1
ATOM 620 N N . ALA A 1 81 ? 5.823 4.501 -15.207 1.00 82.81 81 ALA A N 1
ATOM 621 C CA . ALA A 1 81 ? 6.465 3.471 -16.008 1.00 82.81 81 ALA A CA 1
ATOM 622 C C . ALA A 1 81 ? 5.880 3.401 -17.426 1.00 82.81 81 ALA A C 1
ATOM 624 O O . ALA A 1 81 ? 6.648 3.257 -18.371 1.00 82.81 81 ALA A O 1
ATOM 625 N N . ILE A 1 82 ? 4.558 3.558 -17.582 1.00 80.38 82 ILE A N 1
ATOM 626 C CA . ILE A 1 82 ? 3.886 3.606 -18.894 1.00 80.38 82 ILE A CA 1
ATOM 627 C C . ILE A 1 82 ? 4.351 4.819 -19.710 1.00 80.38 82 ILE A C 1
ATOM 629 O O . ILE A 1 82 ? 4.574 4.697 -20.910 1.00 80.38 82 ILE A O 1
ATOM 633 N N . PHE A 1 83 ? 4.516 5.981 -19.071 1.00 78.44 83 PHE A N 1
ATOM 634 C CA . PHE A 1 83 ? 4.973 7.205 -19.742 1.00 78.44 83 PHE A CA 1
ATOM 635 C C . PHE A 1 83 ? 6.492 7.298 -19.904 1.00 78.44 83 PHE A C 1
ATOM 637 O O . PHE A 1 83 ? 6.988 8.261 -20.489 1.00 78.44 83 PHE A O 1
ATOM 644 N 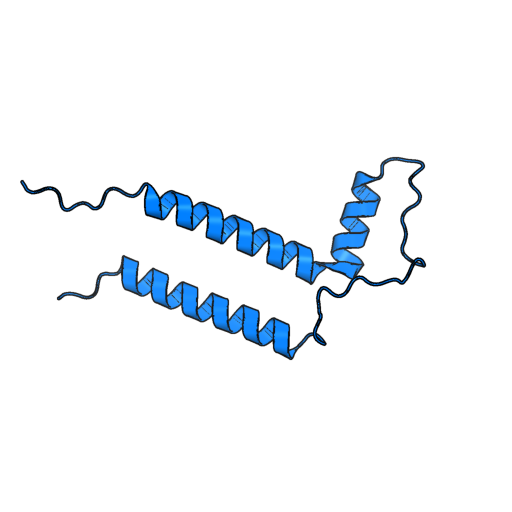N . ARG A 1 84 ? 7.251 6.328 -19.389 1.00 78.12 84 ARG A N 1
ATOM 645 C CA . ARG A 1 84 ? 8.699 6.312 -19.553 1.00 78.12 84 ARG A CA 1
ATOM 646 C C . ARG A 1 84 ? 8.993 5.925 -20.996 1.00 78.12 84 ARG A C 1
ATOM 648 O O . ARG A 1 84 ? 8.795 4.771 -21.373 1.00 78.12 84 ARG A O 1
ATOM 655 N N . GLU A 1 85 ? 9.452 6.885 -21.798 1.00 67.31 85 GLU A N 1
ATOM 656 C CA . GLU A 1 85 ? 9.958 6.598 -23.138 1.00 67.31 85 GLU A CA 1
ATOM 657 C C . GLU A 1 85 ? 10.939 5.429 -23.048 1.00 67.31 85 GLU A C 1
ATOM 659 O O . GLU A 1 85 ? 11.903 5.433 -22.273 1.00 67.31 85 GLU A O 1
ATOM 664 N N . THR A 1 86 ? 10.650 4.383 -23.817 1.00 61.06 86 THR A N 1
ATOM 665 C CA . THR A 1 86 ? 11.615 3.318 -24.036 1.00 61.06 86 THR A CA 1
ATOM 666 C C . THR A 1 86 ? 12.705 3.965 -24.875 1.00 61.06 86 THR A C 1
ATOM 668 O O . THR A 1 86 ? 12.497 4.183 -26.062 1.00 61.06 86 THR A O 1
ATOM 671 N N . GLY A 1 87 ? 13.815 4.368 -24.251 1.00 55.81 87 GLY A N 1
ATOM 672 C CA . GLY A 1 87 ? 14.996 4.913 -24.927 1.00 55.81 87 GLY A CA 1
ATOM 673 C C . GLY A 1 87 ? 15.637 3.863 -25.836 1.00 55.81 87 GLY A C 1
ATOM 674 O O . GLY A 1 87 ? 16.678 3.301 -25.515 1.00 55.81 87 GLY A O 1
ATOM 675 N N . GLY A 1 88 ? 14.947 3.563 -26.929 1.00 51.31 88 GLY A N 1
ATOM 676 C CA . GLY A 1 88 ? 15.243 2.565 -27.944 1.00 51.31 88 GLY A CA 1
ATOM 677 C C . GLY A 1 88 ? 14.564 2.929 -29.265 1.00 51.31 88 GLY A C 1
ATOM 678 O O . GLY A 1 88 ? 14.119 2.045 -29.988 1.00 51.31 88 GLY A O 1
ATOM 679 N N . GLY A 1 89 ? 14.444 4.230 -29.545 1.00 48.06 89 GLY A N 1
ATOM 680 C CA . GLY A 1 89 ? 14.402 4.729 -30.913 1.00 48.06 89 GLY A CA 1
ATOM 681 C C . GLY A 1 89 ? 15.845 4.927 -31.359 1.00 48.06 89 GLY A C 1
ATOM 682 O O . GLY A 1 89 ? 16.587 5.655 -30.705 1.00 48.06 89 GLY A O 1
ATOM 683 N N . GLU A 1 90 ? 16.235 4.191 -32.392 1.00 56.75 90 GLU A N 1
ATOM 684 C CA . GLU A 1 90 ? 17.501 4.300 -33.114 1.00 56.75 90 GLU A CA 1
ATOM 685 C C . GLU A 1 90 ? 17.830 5.767 -33.435 1.00 56.75 90 GLU A C 1
ATOM 687 O O . GLU A 1 90 ? 16.997 6.425 -34.048 1.00 56.75 90 GLU A O 1
ATOM 692 N N . GLU A 1 91 ? 18.995 6.259 -32.990 1.00 41.81 91 GLU A N 1
ATOM 693 C CA . GLU A 1 91 ? 20.101 6.845 -33.785 1.00 41.81 91 GLU A CA 1
ATOM 694 C C . GLU A 1 91 ? 21.392 6.859 -32.941 1.00 41.81 91 GLU A C 1
ATOM 696 O O . GLU A 1 91 ? 21.359 7.340 -31.783 1.00 41.81 91 GLU A O 1
#

Sequence (91 aa):
MPLDRTAAAGAFLSVIAILIFTTMVYQNSFPALEYTLDTSHYLGVQGDIGPGYSRFLWENRNVDVIAQAFVMFVAAISCLAIFRETGGGEE